Protein AF-A0A7K6UU45-F1 (afdb_monomer_lite)

InterPro domains:
  IPR003461 Keratin [PF02422] (3-56)
  IPR003461 Keratin [PTHR31203] (1-56)

Foldseek 3Di:
DDWDWPDDDFDPDPDVPTDPDDGDTDDPDDDDD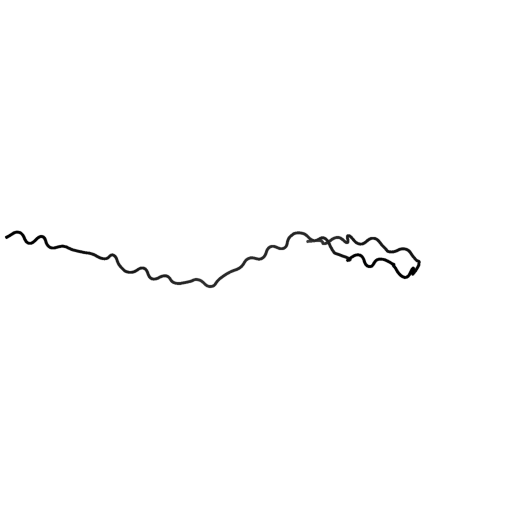DDDDDDDDDDPPDPPDDPPPDDD

Structure (mmCIF, N/CA/C/O backbone):
data_AF-A0A7K6UU45-F1
#
_entry.id   AF-A0A7K6UU45-F1
#
loop_
_atom_site.group_PDB
_atom_site.id
_atom_site.type_symbol
_atom_site.label_atom_id
_atom_site.label_alt_id
_atom_site.label_comp_id
_atom_site.label_asym_id
_atom_site.label_entity_id
_atom_site.label_seq_id
_atom_site.pdbx_PDB_ins_code
_atom_site.Cartn_x
_atom_site.Cartn_y
_atom_site.Cartn_z
_atom_site.occupancy
_atom_site.B_iso_or_equiv
_atom_site.auth_seq_id
_atom_site.auth_comp_id
_atom_site.auth_asym_id
_atom_site.auth_atom_id
_atom_site.pdbx_PDB_model_num
ATOM 1 N N . MET A 1 1 ? -2.978 -2.544 -18.550 1.00 62.47 1 MET A N 1
ATOM 2 C CA . MET A 1 1 ? -2.174 -1.415 -18.043 1.00 62.47 1 MET A CA 1
ATOM 3 C C . MET A 1 1 ? -0.965 -1.255 -18.937 1.00 62.47 1 MET A C 1
ATOM 5 O O . MET A 1 1 ? -0.297 -2.252 -19.173 1.00 62.47 1 MET A O 1
ATOM 9 N N . ALA A 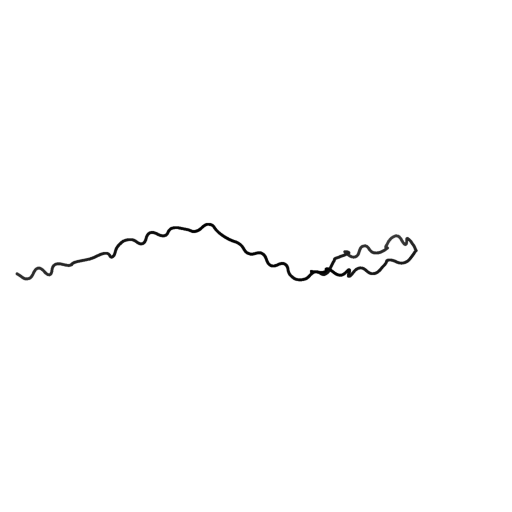1 2 ? -0.705 -0.054 -19.442 1.00 69.88 2 ALA A N 1
ATOM 10 C CA . ALA A 1 2 ? 0.506 0.233 -20.200 1.00 69.88 2 ALA A CA 1
ATOM 11 C C . ALA A 1 2 ? 1.179 1.461 -19.589 1.00 69.88 2 ALA A C 1
ATOM 13 O O . ALA A 1 2 ? 0.502 2.438 -19.268 1.00 69.88 2 ALA A O 1
ATOM 14 N N . CYS A 1 3 ? 2.489 1.372 -19.407 1.00 83.69 3 CYS A N 1
ATOM 15 C CA . CYS A 1 3 ? 3.331 2.519 -19.124 1.00 83.69 3 CYS A CA 1
ATOM 16 C C . CYS A 1 3 ? 3.931 2.977 -20.448 1.00 83.69 3 CYS A C 1
ATOM 18 O O . CYS A 1 3 ? 4.273 2.133 -21.279 1.00 83.69 3 CYS A O 1
ATOM 20 N N . TYR A 1 4 ? 4.044 4.282 -20.653 1.00 78.75 4 TYR A N 1
ATOM 21 C CA . TYR A 1 4 ? 4.730 4.815 -21.821 1.00 78.75 4 TYR A CA 1
ATOM 22 C C . TYR A 1 4 ? 6.020 5.503 -21.407 1.00 78.75 4 TYR A C 1
ATOM 24 O O . TYR A 1 4 ? 6.146 6.048 -20.306 1.00 78.75 4 TYR A O 1
ATOM 32 N N . ASP A 1 5 ? 6.985 5.415 -22.310 1.00 76.19 5 ASP A N 1
ATOM 33 C CA . ASP A 1 5 ? 8.288 6.014 -22.128 1.00 76.19 5 ASP A CA 1
ATOM 34 C C . ASP A 1 5 ? 8.189 7.529 -22.334 1.00 76.19 5 ASP A C 1
ATOM 36 O O . ASP A 1 5 ? 7.650 7.992 -23.343 1.00 76.19 5 ASP A O 1
ATOM 40 N N . ILE A 1 6 ? 8.660 8.304 -21.357 1.00 73.94 6 ILE A N 1
ATOM 41 C CA . ILE A 1 6 ? 8.781 9.765 -21.476 1.00 73.94 6 ILE A CA 1
ATOM 42 C C . ILE A 1 6 ? 10.176 10.131 -22.014 1.00 73.94 6 ILE A C 1
ATOM 44 O O . ILE A 1 6 ? 10.434 11.279 -22.385 1.00 73.94 6 ILE A O 1
ATOM 48 N N . CYS A 1 7 ? 11.096 9.167 -22.076 1.00 73.25 7 CYS A N 1
ATOM 49 C CA . CYS A 1 7 ? 12.490 9.413 -22.391 1.00 73.25 7 CYS A CA 1
ATOM 50 C C . CYS A 1 7 ? 12.673 9.666 -23.888 1.00 73.25 7 CYS A C 1
ATOM 52 O O . CYS A 1 7 ? 12.240 8.899 -24.749 1.00 73.25 7 CYS A O 1
ATOM 54 N N . ARG A 1 8 ? 13.339 10.776 -24.217 1.00 69.75 8 ARG A N 1
ATOM 55 C CA . ARG A 1 8 ? 13.755 11.064 -25.591 1.00 69.75 8 ARG A CA 1
ATOM 56 C C . ARG A 1 8 ? 15.028 10.276 -25.904 1.00 69.75 8 ARG A C 1
ATOM 58 O O . ARG A 1 8 ? 15.923 10.246 -25.061 1.00 69.75 8 ARG A O 1
ATOM 65 N N . PRO A 1 9 ? 15.158 9.682 -27.104 1.00 65.88 9 PRO A N 1
ATOM 66 C CA . PRO A 1 9 ? 16.398 9.035 -27.497 1.00 65.88 9 PRO A CA 1
ATOM 67 C C . PRO A 1 9 ? 17.512 10.082 -27.552 1.00 65.88 9 PRO A C 1
ATOM 69 O O . PRO A 1 9 ? 17.434 11.068 -28.288 1.00 65.88 9 PRO A O 1
ATOM 72 N N . CYS A 1 10 ? 18.543 9.868 -26.745 1.00 66.19 10 CYS A N 1
ATOM 73 C CA . CYS A 1 10 ? 19.749 10.678 -26.763 1.00 66.19 10 CYS A CA 1
ATOM 74 C C . CYS A 1 10 ? 20.474 10.433 -28.085 1.00 66.19 10 CYS A C 1
ATOM 76 O O . CYS A 1 10 ? 20.615 9.289 -28.518 1.00 66.19 10 CYS A O 1
ATOM 78 N N . GLY A 1 11 ? 20.850 11.517 -28.766 1.00 68.25 11 GLY A N 1
ATOM 79 C CA . GLY A 1 11 ? 21.421 11.466 -30.111 1.00 68.25 11 GLY A CA 1
ATOM 80 C C . GLY A 1 11 ? 22.721 10.646 -30.204 1.00 68.25 11 GLY A C 1
ATOM 81 O O . GLY A 1 11 ? 23.316 10.291 -29.189 1.00 68.25 11 GLY A O 1
ATOM 82 N N . PRO A 1 12 ? 23.211 10.366 -31.424 1.00 63.16 12 PRO A N 1
ATOM 83 C CA . PRO A 1 12 ? 24.285 9.399 -31.686 1.00 63.16 12 PRO A CA 1
ATOM 84 C C . PRO A 1 12 ? 25.709 9.841 -31.274 1.00 63.16 12 PRO A C 1
ATOM 86 O O . PRO A 1 12 ? 26.684 9.293 -31.780 1.00 63.16 12 PRO A O 1
ATOM 89 N N . THR A 1 13 ? 25.879 10.816 -30.376 1.00 56.50 13 THR A N 1
ATOM 90 C CA . THR A 1 13 ? 27.202 11.367 -30.025 1.00 56.50 13 THR A CA 1
ATOM 91 C C . THR A 1 13 ? 27.415 11.435 -28.514 1.00 56.50 13 THR A C 1
ATOM 93 O O . THR A 1 13 ? 26.629 12.100 -27.836 1.00 56.50 13 THR A O 1
ATOM 96 N N . PRO A 1 14 ? 28.494 10.837 -27.971 1.00 59.19 14 PRO A N 1
ATOM 97 C CA . PRO A 1 14 ? 28.785 10.887 -26.548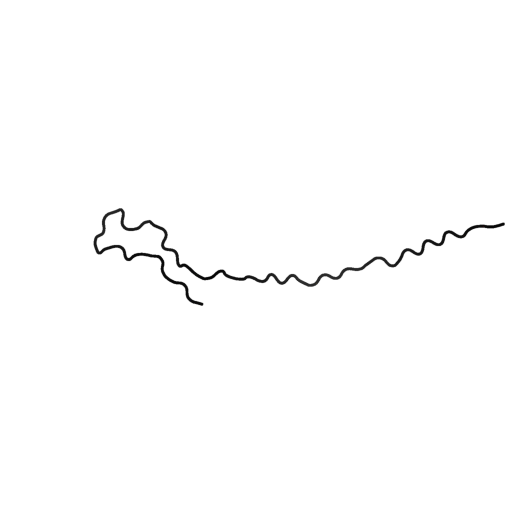 1.00 59.19 14 PRO A CA 1
ATOM 98 C C . PRO A 1 14 ? 29.435 12.235 -26.222 1.00 59.19 14 PRO A C 1
ATOM 100 O O . PRO A 1 14 ? 30.650 12.342 -26.073 1.00 59.19 14 PRO A O 1
ATOM 103 N N . LEU A 1 15 ? 28.636 13.298 -26.131 1.00 58.78 15 LEU A N 1
ATOM 104 C CA . LEU A 1 15 ? 29.063 14.459 -25.356 1.00 58.78 15 LEU A CA 1
ATOM 105 C C . LEU A 1 15 ? 28.931 14.078 -23.880 1.00 58.78 15 LEU A C 1
ATOM 107 O O . LEU A 1 15 ? 27.915 13.517 -23.479 1.00 58.78 15 LEU A O 1
ATOM 111 N N . ALA A 1 16 ? 29.935 14.407 -23.069 1.00 57.03 16 ALA A N 1
ATOM 112 C CA . ALA A 1 16 ? 30.043 14.082 -21.641 1.00 57.03 16 ALA A CA 1
ATOM 113 C C . ALA A 1 16 ? 28.909 14.632 -20.730 1.00 57.03 16 ALA A C 1
ATOM 115 O O . ALA A 1 16 ? 29.020 14.577 -19.513 1.00 57.03 16 ALA A O 1
ATOM 116 N N . ASN A 1 17 ? 27.818 15.137 -21.314 1.00 56.72 17 ASN A N 1
ATOM 117 C CA . ASN A 1 17 ? 26.578 15.580 -20.673 1.00 56.72 17 ASN A CA 1
ATOM 118 C C . ASN A 1 17 ? 25.337 14.966 -21.358 1.00 56.72 17 ASN A C 1
ATOM 120 O O . ASN A 1 17 ? 24.294 15.608 -21.471 1.00 56.72 17 ASN A O 1
ATOM 124 N N . SER A 1 18 ? 25.450 13.748 -21.890 1.00 64.56 18 SER A N 1
ATOM 125 C CA . SER A 1 18 ? 24.361 13.094 -22.616 1.00 64.56 18 SER A CA 1
ATOM 126 C C . SER A 1 18 ? 23.330 12.515 -21.645 1.00 64.56 18 SER A C 1
ATOM 128 O O . SER A 1 18 ? 23.465 11.380 -21.200 1.00 64.56 18 SER A O 1
ATOM 130 N N . CYS A 1 19 ? 22.282 13.294 -21.372 1.00 66.06 19 CYS A N 1
ATOM 131 C CA . CYS A 1 19 ? 21.025 12.842 -20.772 1.00 66.06 19 CYS A CA 1
ATOM 132 C C . CYS A 1 19 ? 21.117 12.267 -19.351 1.00 66.06 19 CYS A C 1
ATOM 134 O O . CYS A 1 19 ? 20.719 11.134 -19.097 1.00 66.06 19 CYS A O 1
ATOM 136 N N . ASN A 1 20 ? 21.566 13.082 -18.397 1.00 68.25 20 ASN A N 1
ATOM 137 C CA . ASN A 1 20 ? 21.429 12.765 -16.969 1.00 68.25 20 ASN A CA 1
ATOM 138 C C . ASN A 1 20 ? 20.014 13.046 -16.423 1.00 68.25 20 ASN A C 1
ATOM 140 O O . ASN A 1 20 ? 19.788 12.971 -15.216 1.00 68.25 20 ASN A O 1
ATOM 144 N N . GLU A 1 21 ? 19.069 13.428 -17.283 1.00 73.06 21 GLU A N 1
ATOM 145 C CA . GLU A 1 21 ? 17.682 13.626 -16.882 1.00 73.06 21 GLU A CA 1
ATOM 146 C C . GLU A 1 21 ? 17.055 12.273 -16.518 1.00 73.06 21 GLU A C 1
ATOM 148 O O . GLU A 1 21 ? 17.283 11.279 -17.214 1.00 73.06 21 GLU A O 1
ATOM 153 N N . PRO A 1 22 ? 16.293 12.200 -15.412 1.00 69.50 22 PRO A N 1
ATOM 154 C CA . PRO A 1 22 ? 15.745 10.943 -14.936 1.00 69.50 22 PRO A CA 1
ATOM 155 C C . PRO A 1 22 ? 14.808 10.362 -15.989 1.00 69.50 22 PRO A C 1
ATOM 157 O O . PRO A 1 22 ? 13.771 10.940 -16.314 1.00 69.50 22 PRO A O 1
ATOM 160 N N . CYS A 1 23 ? 15.178 9.193 -16.504 1.00 75.69 23 CYS A N 1
ATOM 161 C CA . CYS A 1 23 ? 14.318 8.452 -17.398 1.00 75.69 23 CYS A CA 1
ATOM 162 C C . CYS A 1 23 ? 13.218 7.775 -16.574 1.00 75.69 23 CYS A C 1
ATOM 164 O O . CYS A 1 23 ? 13.474 6.813 -15.848 1.00 75.69 23 CYS A O 1
ATOM 166 N N . ALA A 1 24 ? 12.006 8.326 -16.635 1.00 76.19 24 ALA A N 1
ATOM 167 C CA . ALA A 1 24 ? 10.851 7.834 -15.900 1.00 76.19 24 ALA A CA 1
ATOM 168 C C . ALA A 1 24 ? 9.771 7.340 -16.865 1.00 76.19 24 ALA A C 1
ATOM 170 O O . ALA A 1 24 ? 9.461 7.982 -17.869 1.00 76.19 24 ALA A O 1
ATOM 171 N N . LEU A 1 25 ? 9.165 6.207 -16.521 1.00 81.69 25 LEU A N 1
ATOM 172 C CA . LEU A 1 25 ? 7.979 5.699 -17.197 1.00 81.69 25 LEU A CA 1
ATOM 173 C C . LEU A 1 25 ? 6.749 6.374 -16.597 1.00 81.69 25 LEU A C 1
ATOM 175 O O . LEU A 1 25 ? 6.575 6.375 -15.375 1.00 81.69 25 LEU A O 1
ATOM 179 N N . GLN A 1 26 ? 5.870 6.906 -17.443 1.00 81.69 26 GLN A N 1
ATOM 180 C CA . GLN A 1 26 ? 4.567 7.356 -16.972 1.00 81.69 26 GLN A CA 1
ATOM 181 C C . GLN A 1 26 ? 3.601 6.179 -16.999 1.00 81.69 26 GLN A C 1
ATOM 183 O O . GLN A 1 26 ? 3.286 5.632 -18.057 1.00 81.69 26 GLN A O 1
ATO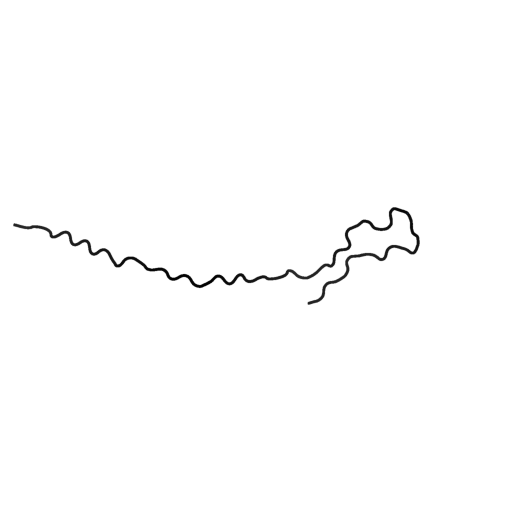M 188 N N . CYS A 1 27 ? 3.130 5.792 -15.821 1.00 87.88 27 CYS A N 1
ATOM 189 C CA . CYS A 1 27 ? 2.117 4.763 -15.642 1.00 87.88 27 CYS A CA 1
ATOM 190 C C . CYS A 1 27 ? 0.839 5.394 -15.071 1.00 87.88 27 CYS A C 1
ATOM 192 O O . CYS A 1 27 ? 0.869 6.493 -14.521 1.00 87.88 27 CYS A O 1
ATOM 194 N N . GLN A 1 28 ? -0.288 4.688 -15.177 1.00 87.19 28 GLN A N 1
ATOM 195 C CA . GLN A 1 28 ? -1.492 5.038 -14.418 1.00 87.19 28 GLN A CA 1
ATOM 196 C C . GLN A 1 28 ? -1.264 4.885 -12.909 1.00 87.19 28 GLN A C 1
ATOM 198 O O . GLN A 1 28 ? -0.444 4.068 -12.484 1.00 87.19 28 GLN A O 1
ATOM 203 N N . ASP A 1 29 ? -2.047 5.621 -12.116 1.00 88.94 29 ASP A N 1
ATOM 204 C CA . ASP A 1 29 ? -2.023 5.527 -10.658 1.00 88.94 29 ASP A CA 1
ATOM 205 C C . ASP A 1 29 ? -2.279 4.090 -10.186 1.00 88.94 29 ASP A C 1
ATOM 207 O O . ASP A 1 29 ? -3.255 3.435 -10.570 1.00 88.94 29 ASP A O 1
ATOM 211 N N . SER A 1 30 ? -1.405 3.592 -9.313 1.00 87.31 30 SER A N 1
ATOM 212 C CA . SER A 1 30 ? -1.605 2.308 -8.649 1.00 87.31 30 SER A CA 1
ATOM 213 C C . SER A 1 30 ? -2.631 2.453 -7.528 1.00 87.31 30 SER A C 1
ATOM 215 O O . SER A 1 30 ? -2.507 3.338 -6.681 1.00 87.31 30 SER A O 1
ATOM 217 N N . ARG A 1 31 ? -3.599 1.537 -7.450 1.00 90.94 31 ARG A N 1
ATOM 218 C CA . ARG A 1 31 ? -4.519 1.457 -6.311 1.00 90.94 31 ARG A CA 1
ATOM 219 C C . ARG A 1 31 ? -4.099 0.325 -5.382 1.00 90.94 31 ARG A C 1
ATOM 221 O O . ARG A 1 31 ? -4.105 -0.833 -5.785 1.00 90.94 31 ARG A O 1
ATOM 228 N N . VAL A 1 32 ? -3.797 0.660 -4.130 1.00 92.50 32 VAL A N 1
ATOM 229 C CA . VAL A 1 32 ? -3.556 -0.319 -3.062 1.00 92.50 32 VAL A CA 1
ATOM 230 C C . VAL A 1 32 ? -4.760 -0.328 -2.128 1.00 92.50 32 VAL A C 1
ATOM 232 O O . VAL A 1 32 ? -5.252 0.725 -1.727 1.00 92.50 32 VAL A O 1
ATOM 235 N N . VAL A 1 33 ? -5.254 -1.519 -1.796 1.00 94.44 33 VAL A N 1
ATOM 236 C CA . VAL A 1 33 ? -6.305 -1.706 -0.789 1.00 94.44 33 VAL A CA 1
ATOM 237 C C . VAL A 1 33 ? -5.660 -2.317 0.446 1.00 94.44 33 VAL A C 1
ATOM 239 O O . VAL A 1 33 ? -5.085 -3.399 0.372 1.00 94.44 33 VAL A O 1
ATOM 242 N N . ILE A 1 34 ? -5.755 -1.621 1.578 1.00 93.62 34 ILE A N 1
ATOM 243 C CA . ILE A 1 34 ? -5.306 -2.137 2.874 1.00 93.62 34 ILE A CA 1
ATOM 244 C C . ILE A 1 34 ? -6.473 -2.912 3.486 1.00 93.62 34 ILE A C 1
ATOM 246 O O . ILE A 1 34 ? -7.547 -2.348 3.694 1.00 93.62 34 ILE A O 1
ATOM 250 N N . ASN A 1 35 ? -6.271 -4.201 3.759 1.00 94.44 35 ASN A N 1
ATOM 251 C CA . ASN A 1 35 ? -7.256 -5.054 4.419 1.00 94.44 35 ASN A CA 1
ATOM 252 C C . ASN A 1 35 ? -6.776 -5.379 5.844 1.00 94.44 35 ASN A C 1
ATOM 254 O O . ASN A 1 35 ? -5.947 -6.274 6.012 1.00 94.44 35 ASN A O 1
ATOM 258 N N . PRO A 1 36 ? -7.207 -4.616 6.864 1.00 94.00 36 PRO A N 1
ATOM 259 C CA . PRO A 1 36 ? -6.852 -4.915 8.243 1.00 94.00 36 PRO A CA 1
ATOM 260 C C . PRO A 1 36 ? -7.627 -6.137 8.750 1.00 94.00 36 PRO A C 1
ATOM 262 O O . PRO A 1 36 ? -8.742 -6.412 8.304 1.00 94.00 36 PRO A O 1
ATOM 265 N N . SER A 1 37 ? -7.062 -6.8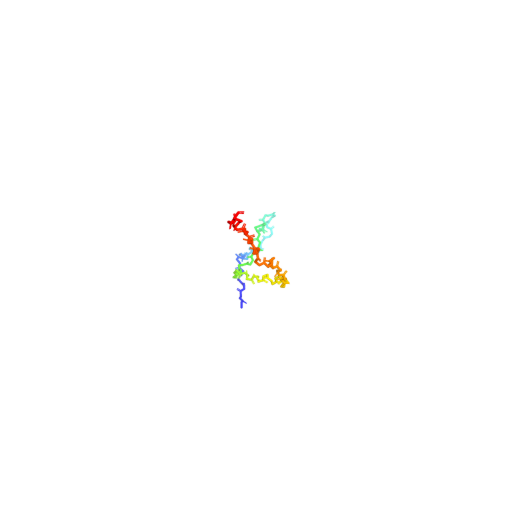37 9.733 1.00 95.69 37 SER A N 1
ATOM 266 C CA . SER A 1 37 ? -7.767 -7.916 10.426 1.00 95.69 37 SER A CA 1
ATOM 267 C C . SER A 1 37 ? -9.040 -7.398 11.113 1.00 95.69 37 SER A C 1
ATOM 269 O O . SER A 1 37 ? -9.029 -6.289 11.659 1.00 95.69 37 SER A O 1
ATOM 271 N N . PRO A 1 38 ? -10.129 -8.189 11.137 1.00 92.25 38 PRO A N 1
ATOM 272 C CA . PRO A 1 38 ? -11.338 -7.818 11.862 1.0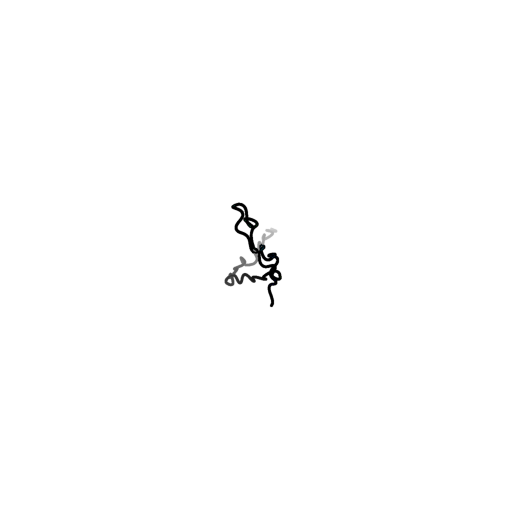0 92.25 38 PRO A CA 1
ATOM 273 C C . PRO A 1 38 ? -11.046 -7.694 13.362 1.00 92.25 38 PRO A C 1
ATOM 275 O O . PRO A 1 38 ? -10.331 -8.517 13.937 1.00 92.25 38 PRO A O 1
ATOM 278 N N . VAL A 1 39 ? -11.622 -6.673 13.999 1.00 93.25 39 VAL A N 1
ATOM 279 C CA . VAL A 1 39 ? -11.494 -6.430 15.441 1.00 93.25 39 VAL A CA 1
ATOM 280 C C . VAL A 1 39 ? -12.829 -6.713 16.115 1.00 93.25 39 VAL A C 1
ATOM 282 O O . VAL A 1 39 ? -13.870 -6.224 15.678 1.00 93.25 39 VAL A O 1
ATOM 285 N N . LEU A 1 40 ? -12.794 -7.500 17.191 1.00 92.75 40 LEU A N 1
ATOM 286 C CA . LEU A 1 40 ? -13.952 -7.732 18.046 1.00 92.75 40 LEU A CA 1
ATOM 287 C C . LEU A 1 40 ? -14.065 -6.594 19.063 1.00 92.75 40 LEU A C 1
ATOM 289 O O . LEU A 1 40 ? -13.124 -6.333 19.811 1.00 92.75 40 LEU A O 1
ATOM 293 N N . VAL A 1 41 ? -15.226 -5.946 19.108 1.00 90.12 41 VAL A N 1
ATOM 294 C CA . VAL A 1 41 ? -15.539 -4.924 20.110 1.00 90.12 41 VAL A CA 1
ATOM 295 C C . VAL A 1 41 ? -16.601 -5.474 21.052 1.00 90.12 41 VAL A C 1
ATOM 297 O O . VAL A 1 41 ? -17.690 -5.840 20.614 1.00 90.12 41 VAL A O 1
ATOM 300 N N . THR A 1 42 ? -16.294 -5.504 22.349 1.00 89.44 42 THR A N 1
ATOM 301 C CA . THR A 1 42 ? -17.268 -5.815 23.401 1.00 89.44 42 THR A CA 1
ATOM 302 C C . THR A 1 42 ? -17.774 -4.511 23.995 1.00 89.44 42 THR A C 1
ATOM 304 O O . THR A 1 42 ? -17.003 -3.751 24.578 1.00 89.44 42 THR A O 1
ATOM 307 N N . LEU A 1 43 ? -19.070 -4.249 23.854 1.00 87.69 43 LEU A N 1
ATOM 308 C CA . LEU A 1 43 ? -19.714 -3.118 24.511 1.00 87.69 43 LEU A CA 1
ATOM 309 C C . LEU A 1 43 ? -20.121 -3.532 25.933 1.00 87.69 43 LEU A C 1
ATOM 311 O O . LEU A 1 43 ? -20.708 -4.607 26.093 1.00 87.69 43 LEU A O 1
ATOM 315 N N . PRO A 1 44 ? -19.822 -2.723 26.967 1.00 84.50 44 PRO A N 1
ATOM 316 C CA . PRO A 1 44 ? -20.343 -2.977 28.301 1.00 84.50 44 PRO A CA 1
ATOM 317 C C . PRO A 1 44 ? -21.873 -2.971 28.246 1.00 84.50 44 PRO A C 1
ATOM 319 O O . PRO A 1 44 ? -22.478 -2.152 27.551 1.00 84.50 44 PRO A O 1
ATOM 322 N N . GLY A 1 45 ? -22.494 -3.919 28.951 1.00 84.88 45 GLY A N 1
ATOM 323 C CA . GLY A 1 45 ? -23.949 -4.015 29.019 1.00 84.88 45 GLY A CA 1
ATOM 324 C C . GLY A 1 45 ? -24.586 -2.716 29.533 1.00 84.88 45 GLY A C 1
ATOM 325 O O . GLY A 1 45 ? -23.913 -1.912 30.186 1.00 84.88 45 GLY A O 1
ATOM 326 N N . PRO A 1 46 ? -25.880 -2.489 29.252 1.00 80.44 46 PRO A N 1
ATOM 327 C CA . PRO A 1 46 ? -26.578 -1.301 29.723 1.00 80.44 46 PRO A CA 1
ATOM 328 C C . PRO A 1 46 ? -26.487 -1.209 31.250 1.00 80.44 46 PRO A C 1
ATOM 330 O O . PRO A 1 46 ? -26.885 -2.131 31.965 1.00 80.44 46 PRO A O 1
ATOM 333 N N . ILE A 1 47 ? -25.958 -0.092 31.756 1.00 74.94 47 ILE A N 1
ATOM 334 C CA . ILE A 1 47 ? -25.941 0.176 33.194 1.00 74.94 47 ILE A CA 1
ATOM 335 C C . ILE A 1 47 ? -27.377 0.509 33.605 1.00 74.94 47 ILE A C 1
ATOM 337 O O . ILE A 1 47 ? -27.858 1.618 33.379 1.00 74.94 47 ILE A O 1
ATOM 341 N N . MET A 1 48 ? -28.074 -0.457 34.201 1.00 64.75 48 MET A N 1
ATOM 342 C CA . MET A 1 48 ? -29.373 -0.224 34.831 1.00 64.75 48 MET A CA 1
ATOM 343 C C . MET A 1 48 ? -29.146 0.393 36.214 1.00 64.75 48 MET A C 1
ATOM 345 O O . MET A 1 48 ? -29.057 -0.313 37.216 1.00 64.75 48 MET A O 1
ATOM 349 N N . THR A 1 49 ? -29.017 1.717 36.285 1.00 67.94 49 THR A N 1
ATOM 350 C CA . THR A 1 49 ? -29.041 2.430 37.567 1.00 67.94 49 THR A CA 1
ATOM 351 C C . THR A 1 49 ? -30.491 2.572 38.034 1.00 67.94 49 THR A C 1
ATOM 353 O O . THR A 1 49 ? -31.182 3.534 37.711 1.00 67.94 49 THR A O 1
ATOM 356 N N . SER A 1 50 ? -30.997 1.610 38.808 1.00 66.50 50 SER A N 1
ATOM 357 C CA . SER A 1 50 ? -32.224 1.846 39.573 1.00 66.50 50 SER A CA 1
ATOM 358 C C . SER A 1 50 ? -31.862 2.653 40.820 1.00 66.50 50 SER A C 1
ATOM 360 O O . SER A 1 50 ? -31.178 2.140 41.702 1.00 66.50 50 SER A O 1
ATOM 362 N N . PHE A 1 51 ? -32.310 3.905 40.901 1.00 69.56 51 PHE A N 1
ATOM 363 C CA . PHE A 1 51 ? -32.378 4.642 42.162 1.00 69.56 51 PHE A CA 1
ATOM 364 C C . PHE A 1 51 ? -33.706 4.273 42.834 1.00 69.56 51 PHE A C 1
ATOM 366 O O . PHE A 1 51 ? -34.738 4.805 42.415 1.00 69.56 51 PHE A O 1
ATOM 373 N N . PRO A 1 52 ? -33.744 3.351 43.816 1.00 70.81 52 PRO A N 1
ATOM 374 C CA . PRO A 1 52 ? -34.982 3.095 44.533 1.00 70.81 52 PRO A CA 1
ATOM 375 C C . PRO A 1 52 ? -35.369 4.375 45.274 1.00 70.81 52 PRO A C 1
ATOM 377 O O . PRO A 1 52 ? -34.651 4.840 46.159 1.00 70.81 52 PRO A O 1
ATOM 380 N N . GLN A 1 53 ? -36.492 4.974 44.882 1.00 68.38 53 GLN A N 1
ATOM 381 C CA . GLN A 1 53 ? -37.076 6.079 45.626 1.00 68.38 53 GLN A CA 1
ATOM 382 C C . GLN A 1 53 ? -37.653 5.492 46.912 1.00 68.38 53 GLN A C 1
ATOM 384 O O . GLN A 1 53 ? -38.728 4.893 46.899 1.00 68.38 53 GLN A O 1
ATOM 389 N N . ASN A 1 54 ? -36.905 5.603 48.010 1.00 61.03 54 ASN A N 1
ATOM 390 C CA . ASN A 1 54 ? -37.419 5.267 49.327 1.00 61.03 54 ASN A CA 1
ATOM 391 C C . ASN A 1 54 ? -38.512 6.286 49.676 1.00 61.03 54 ASN A C 1
ATOM 393 O O . ASN A 1 54 ? -38.217 7.436 49.993 1.00 61.03 54 ASN A O 1
ATOM 397 N N . THR A 1 55 ? -39.770 5.876 49.539 1.00 56.81 55 THR A N 1
ATOM 398 C CA . THR A 1 55 ? -40.934 6.620 50.023 1.00 56.81 55 THR A CA 1
ATOM 399 C C . THR A 1 55 ? -41.593 5.807 51.129 1.00 56.81 55 THR A C 1
ATOM 401 O O . THR A 1 55 ? -42.499 5.023 50.863 1.00 56.81 55 THR A O 1
ATOM 404 N N . ALA A 1 56 ? -41.086 5.976 52.353 1.00 54.25 56 ALA A N 1
ATOM 405 C CA . ALA A 1 56 ? -41.815 5.940 53.626 1.00 54.25 56 ALA A CA 1
ATOM 406 C C . ALA A 1 56 ? -40.848 6.267 54.773 1.00 54.25 56 ALA A C 1
ATOM 408 O O . ALA A 1 56 ? -39.805 5.581 54.877 1.00 54.25 56 ALA A O 1
#

Radius of gyration: 33.74 Å; chains: 1; bounding box: 72×24×85 Å

pLDDT: mean 75.96, std 12.41, range [54.25, 95.69]

Secondary structure (DSSP, 8-state):
---EE-PPPPPSS--TTS--S---EE-PPPP----PPP---PPPPP----------

Sequence (56 aa):
MACYDICRPCGPTPLANSCNEPCALQCQDSRVVINPSPVLVTLPGPIMTSFPQNTA

Organism: NCBI:txid366454